Protein AF-A0A8H6Z3V6-F1 (afdb_mon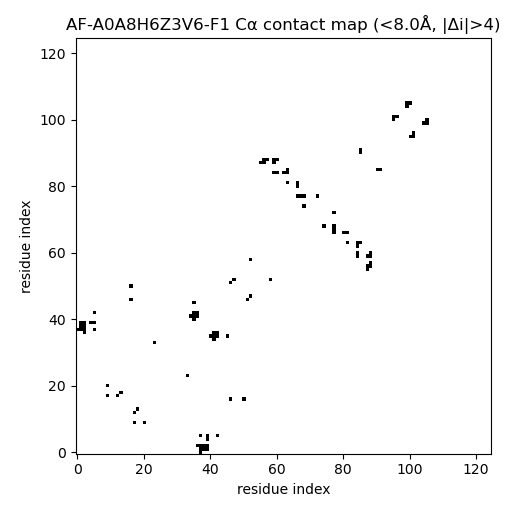omer)

Sequence (125 aa):
MDDNKILFTLSYLQGTAQKWFEPNLYDPTPGAVLAWDRNFLLFVKELTDNFGPQDPVGDAKDVIRQCWMKSSDRIATYIVAFDHLAAITGWDEMVHHTYINNLPGNKEVARRIDAWYWQRELEKQ

pLDDT: mean 70.38, std 15.32, range [39.78, 93.0]

Foldseek 3Di:
DLVVVLVVVLVVDDDPLVVVCVVVVPDPPPPCPDPCVSPNVVVVVVCCVVPNDPCQQVVLVVVLVVLDADPPDDPVVSVVSNVVSCVSNVVPDPCLPPDCPHPVSVVVVVVVVVVVVVVVVVVVD

Organism: NCBI:txid2733690

Mean predicted aligned error: 15.0 Å

Radius of gyration: 23.25 Å; Cα contacts (8 Å, |Δi|>4): 57; chains: 1; bounding box: 57×34×63 Å

Solvent-accessible surface area (backbone atoms only — not comparable to full-atom values): 7567 Å² total; per-residue (Å²): 114,39,51,61,53,46,55,53,53,55,73,72,46,57,70,71,63,32,64,68,51,47,60,71,76,75,52,85,56,93,81,67,75,55,88,30,66,72,31,49,69,45,40,53,46,55,48,41,78,76,71,43,70,94,48,60,44,60,54,32,50,56,48,55,79,66,66,69,82,53,98,88,55,57,68,69,61,46,51,54,55,50,53,55,37,34,66,66,49,66,63,69,80,77,63,57,81,84,43,93,75,23,72,69,50,50,51,50,53,51,50,54,52,53,53,52,52,56,52,60,57,62,73,74,111

Secondary structure (DSSP, 8-state):
-HHHHHHHHHHH--HHHHHHHHHHHH---TT---TTTT-HHHHHHHHHHHHS-SSHHHHHHHHHHT----TTS-HHHHHHHHHHHHHHHT--STTTTTSS-SHHHHHHHHHHHHHHHHHHHHTT-

Structure (mmCIF, N/CA/C/O backbone):
data_AF-A0A8H6Z3V6-F1
#
_entry.id   AF-A0A8H6Z3V6-F1
#
loop_
_atom_site.group_PDB
_atom_site.id
_atom_site.type_symbol
_atom_site.label_atom_id
_atom_site.label_alt_id
_atom_site.label_comp_id
_atom_site.label_asym_id
_atom_site.label_entity_id
_atom_site.label_seq_id
_atom_site.pdbx_PDB_ins_code
_atom_site.Cartn_x
_atom_site.Cartn_y
_atom_site.Cartn_z
_atom_site.occupancy
_atom_site.B_iso_or_equiv
_atom_site.auth_seq_id
_atom_site.auth_comp_id
_atom_site.auth_asym_id
_atom_site.auth_atom_id
_atom_site.pdbx_PDB_model_num
ATOM 1 N N . MET A 1 1 ? -6.640 -4.911 -20.908 1.00 72.44 1 MET A N 1
ATOM 2 C CA . MET A 1 1 ? -5.186 -4.667 -21.002 1.00 72.44 1 MET A CA 1
ATOM 3 C C . MET A 1 1 ? -4.736 -3.971 -19.738 1.00 72.44 1 MET A C 1
ATOM 5 O O . MET A 1 1 ? -5.545 -3.266 -19.139 1.00 72.44 1 MET A O 1
ATOM 9 N N . ASP A 1 2 ? -3.501 -4.215 -19.315 1.00 86.19 2 ASP A N 1
ATOM 10 C CA . ASP A 1 2 ? -2.946 -3.619 -18.098 1.00 86.19 2 ASP A CA 1
ATOM 11 C C . ASP A 1 2 ? -2.816 -2.094 -18.202 1.00 86.19 2 ASP A C 1
ATOM 13 O O . ASP A 1 2 ? -3.022 -1.418 -17.202 1.00 86.19 2 ASP A O 1
ATOM 17 N N . ASP A 1 3 ? -2.670 -1.551 -19.411 1.00 85.06 3 ASP A N 1
ATOM 18 C CA . ASP A 1 3 ? -2.673 -0.110 -19.701 1.00 85.06 3 ASP A CA 1
ATOM 19 C C . ASP A 1 3 ? -3.876 0.617 -19.085 1.00 85.06 3 ASP A C 1
ATOM 21 O O . ASP A 1 3 ? -3.722 1.639 -18.424 1.00 85.06 3 ASP A O 1
ATOM 25 N N . ASN A 1 4 ? -5.084 0.055 -19.209 1.00 89.31 4 ASN A N 1
ATOM 26 C CA . ASN A 1 4 ? -6.287 0.665 -18.635 1.00 89.31 4 ASN A CA 1
ATOM 27 C C . ASN A 1 4 ? -6.259 0.663 -17.103 1.00 89.31 4 ASN A C 1
ATOM 29 O O . ASN A 1 4 ? -6.772 1.592 -16.487 1.00 89.31 4 ASN A O 1
ATOM 33 N N . LYS A 1 5 ? -5.678 -0.372 -16.482 1.00 91.62 5 LYS A N 1
ATOM 34 C CA . LYS A 1 5 ? -5.535 -0.433 -15.021 1.00 91.62 5 LYS A CA 1
ATOM 35 C C . LYS A 1 5 ? -4.503 0.583 -14.550 1.00 91.62 5 LYS A C 1
ATOM 37 O O . LYS A 1 5 ? -4.760 1.282 -13.581 1.00 91.62 5 LYS A O 1
ATOM 42 N N . ILE A 1 6 ? -3.378 0.688 -15.259 1.00 88.94 6 ILE A N 1
ATOM 43 C CA . ILE A 1 6 ? -2.317 1.657 -14.973 1.00 88.94 6 ILE A CA 1
ATOM 44 C C . ILE A 1 6 ? -2.876 3.080 -15.082 1.00 88.94 6 ILE A C 1
ATOM 46 O O . ILE A 1 6 ? -2.782 3.837 -14.124 1.00 88.94 6 ILE A O 1
ATOM 50 N N . LEU A 1 7 ? -3.541 3.425 -16.190 1.00 89.62 7 LEU A N 1
ATOM 51 C CA . LEU A 1 7 ? -4.168 4.740 -16.384 1.00 89.62 7 LEU A CA 1
ATOM 52 C C . LEU A 1 7 ? -5.233 5.042 -15.327 1.00 89.62 7 LEU A C 1
ATOM 54 O O . LEU A 1 7 ? -5.287 6.151 -14.795 1.00 89.62 7 LEU A O 1
ATOM 58 N N . PHE A 1 8 ? -6.060 4.049 -14.991 1.00 91.69 8 PHE A N 1
ATOM 5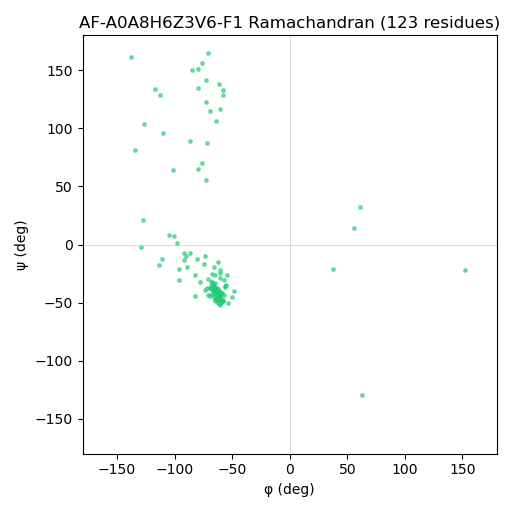9 C CA . PHE A 1 8 ? -7.041 4.186 -13.923 1.00 91.69 8 PHE A CA 1
ATOM 60 C C . PHE A 1 8 ? -6.354 4.470 -12.586 1.00 91.69 8 PHE A C 1
ATOM 62 O O . PHE A 1 8 ? -6.702 5.450 -11.939 1.00 91.69 8 PHE A O 1
ATOM 69 N N . THR A 1 9 ? -5.343 3.697 -12.184 1.00 91.56 9 THR A N 1
ATOM 70 C CA . THR A 1 9 ? -4.627 3.928 -10.922 1.00 91.56 9 THR A CA 1
ATOM 71 C C . THR A 1 9 ? -3.889 5.266 -10.907 1.00 91.56 9 THR A C 1
ATOM 73 O O . THR A 1 9 ? -3.962 5.972 -9.905 1.00 91.56 9 THR A O 1
ATOM 76 N N . LEU A 1 10 ? -3.260 5.665 -12.016 1.00 89.62 10 LEU A N 1
ATOM 77 C CA . LEU A 1 10 ? -2.621 6.976 -12.162 1.00 89.62 10 LEU A CA 1
ATOM 78 C C . LEU A 1 10 ? -3.602 8.128 -11.907 1.00 89.62 10 LEU A C 1
ATOM 80 O O . LEU A 1 10 ? -3.215 9.117 -11.295 1.00 89.62 10 LEU A O 1
ATOM 84 N N . SER A 1 11 ? -4.876 7.981 -12.293 1.00 91.00 11 SER A N 1
ATOM 85 C CA . SER A 1 11 ? -5.904 9.003 -12.038 1.00 91.00 11 SER A CA 1
ATOM 86 C C . SER A 1 11 ? -6.235 9.212 -10.552 1.00 91.00 11 SER A C 1
ATOM 88 O O . SER A 1 11 ? -6.759 10.265 -10.191 1.00 91.00 11 SER A O 1
ATOM 90 N N . TYR A 1 12 ? -5.909 8.245 -9.684 1.00 93.00 12 TYR A N 1
ATOM 91 C CA . TYR A 1 12 ? -6.062 8.365 -8.229 1.00 93.00 12 TYR A CA 1
ATOM 92 C C . TYR A 1 12 ? -4.809 8.897 -7.531 1.00 93.00 12 TYR A C 1
ATOM 94 O O . TYR A 1 12 ? -4.884 9.259 -6.355 1.00 93.00 12 TYR A O 1
ATOM 102 N N . LEU A 1 13 ? -3.659 8.933 -8.211 1.00 91.44 13 LEU A N 1
ATOM 103 C CA . LEU A 1 13 ? -2.439 9.460 -7.614 1.00 91.44 13 LEU A CA 1
ATOM 104 C C . LEU A 1 13 ? -2.523 10.977 -7.498 1.00 91.44 13 LEU A C 1
ATOM 106 O O . LEU A 1 13 ? -3.020 11.668 -8.382 1.00 91.44 13 LEU A O 1
ATOM 110 N N . GLN A 1 14 ? -2.004 11.494 -6.389 1.00 90.88 14 GLN A N 1
ATOM 111 C CA . GLN A 1 14 ? -1.959 12.923 -6.108 1.00 90.88 14 GLN A CA 1
ATOM 112 C C . GLN A 1 14 ? -0.601 13.300 -5.511 1.00 90.88 14 GLN A C 1
ATOM 114 O O . GLN A 1 14 ? 0.142 12.454 -5.003 1.00 90.88 14 GLN A O 1
ATOM 119 N N . GLY A 1 15 ? -0.270 14.590 -5.564 1.00 91.62 15 GLY A N 1
ATOM 120 C CA . GLY A 1 15 ? 0.911 15.143 -4.901 1.00 91.62 15 GLY A CA 1
ATOM 121 C C . GLY A 1 15 ? 2.225 14.560 -5.428 1.00 91.62 15 GLY A C 1
ATOM 122 O O . GLY A 1 15 ? 2.478 14.560 -6.631 1.00 91.62 15 GLY A O 1
ATOM 123 N N . THR A 1 16 ? 3.088 14.101 -4.518 1.00 90.19 16 THR A N 1
ATOM 124 C CA . THR A 1 16 ? 4.428 13.590 -4.853 1.00 90.19 16 THR A CA 1
ATOM 125 C C . THR A 1 16 ? 4.375 12.325 -5.704 1.00 90.19 16 THR A C 1
ATOM 127 O O . T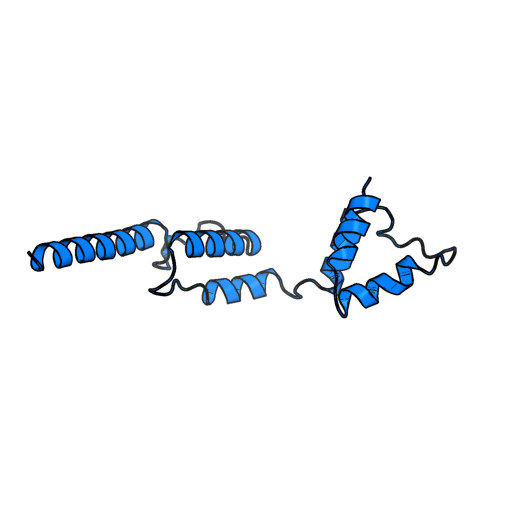HR A 1 16 ? 5.172 12.195 -6.628 1.00 90.19 16 THR A O 1
ATOM 130 N N . ALA A 1 17 ? 3.411 11.433 -5.447 1.00 90.38 17 ALA A N 1
ATOM 131 C CA . ALA A 1 17 ? 3.244 10.216 -6.236 1.00 90.38 17 ALA A CA 1
ATOM 132 C C . ALA A 1 17 ? 2.905 10.551 -7.692 1.00 90.38 17 ALA A C 1
ATOM 134 O O . ALA A 1 17 ? 3.551 10.049 -8.600 1.00 90.38 17 ALA A O 1
ATOM 135 N N . GLN A 1 18 ? 1.971 11.475 -7.932 1.00 89.81 18 GLN A N 1
ATOM 136 C CA . GLN A 1 18 ? 1.643 11.918 -9.290 1.00 89.81 18 GLN A CA 1
ATOM 137 C C . GLN A 1 18 ? 2.871 12.501 -10.013 1.00 89.81 18 GLN A C 1
ATOM 139 O O . GLN A 1 18 ? 3.195 12.070 -11.117 1.00 89.81 18 GLN A O 1
ATOM 144 N N . LYS A 1 19 ? 3.599 13.420 -9.365 1.00 88.25 19 LYS A N 1
ATOM 145 C CA . LYS A 1 19 ? 4.800 14.060 -9.935 1.00 88.25 19 LYS A CA 1
ATOM 146 C C . LYS A 1 19 ? 5.920 13.074 -10.272 1.00 88.25 19 LYS A C 1
ATOM 148 O O . LYS A 1 19 ? 6.704 13.341 -11.174 1.00 88.25 19 LYS A O 1
ATOM 153 N N . TRP A 1 20 ? 6.008 11.954 -9.556 1.00 86.94 20 TRP A N 1
ATOM 154 C CA . TRP A 1 20 ? 6.969 10.887 -9.844 1.00 86.94 20 TRP A CA 1
ATOM 155 C C . TRP A 1 20 ? 6.679 10.187 -11.174 1.00 86.94 20 TRP A C 1
ATOM 157 O O . TRP A 1 20 ? 7.596 9.883 -11.933 1.00 86.94 20 TRP A O 1
ATOM 167 N N . PHE A 1 21 ? 5.399 9.964 -11.481 1.00 86.00 21 PHE A N 1
ATOM 168 C CA . PHE A 1 21 ? 4.982 9.285 -12.708 1.00 86.00 21 PHE A CA 1
ATOM 169 C C . PHE A 1 21 ? 4.773 10.235 -13.895 1.00 86.00 21 PHE A C 1
ATOM 171 O O . PHE A 1 21 ? 4.812 9.781 -15.032 1.00 86.00 21 PHE A O 1
ATOM 178 N N . 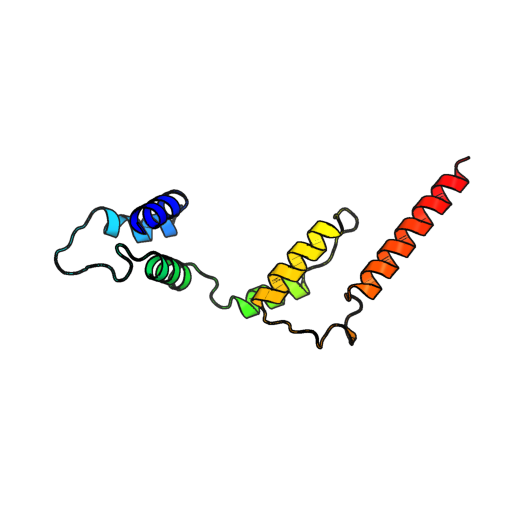GLU A 1 22 ? 4.592 11.538 -13.671 1.00 84.00 22 GLU A N 1
ATOM 179 C CA . GLU A 1 22 ? 4.361 12.530 -14.732 1.00 84.00 22 GLU A CA 1
ATOM 180 C C . GLU A 1 22 ? 5.416 12.536 -15.856 1.00 84.00 22 GLU A C 1
ATOM 182 O O . GLU A 1 22 ? 5.009 12.448 -17.014 1.00 84.00 22 GLU A O 1
ATOM 187 N N . PRO A 1 23 ? 6.739 12.582 -15.592 1.00 78.50 23 PRO A N 1
ATOM 188 C CA . PRO A 1 23 ? 7.752 12.628 -16.657 1.00 78.50 23 PRO A CA 1
ATOM 189 C C . PRO A 1 23 ? 7.639 11.450 -17.631 1.00 78.50 23 PRO A C 1
ATOM 191 O O . PRO A 1 23 ? 7.768 11.600 -18.841 1.00 78.50 23 PRO A O 1
ATOM 194 N N . ASN A 1 24 ? 7.294 10.291 -17.085 1.00 74.06 24 ASN A N 1
ATOM 195 C CA . ASN A 1 24 ? 7.174 9.022 -17.783 1.00 74.06 24 ASN A CA 1
ATOM 196 C C . ASN A 1 24 ? 5.922 8.916 -18.671 1.00 74.06 24 ASN A C 1
ATOM 198 O O . ASN A 1 24 ? 5.859 8.050 -19.538 1.00 74.06 24 ASN A O 1
ATOM 202 N N . LEU A 1 25 ? 4.923 9.783 -18.466 1.00 74.81 25 LEU A N 1
ATOM 203 C CA . LEU A 1 25 ? 3.727 9.857 -19.314 1.00 74.81 25 LEU A CA 1
ATOM 204 C C . LEU A 1 25 ? 3.955 10.685 -20.580 1.00 74.81 25 LEU A C 1
ATOM 206 O O . LEU A 1 25 ? 3.259 10.481 -21.575 1.00 74.81 25 LEU A O 1
ATOM 210 N N . TYR A 1 26 ? 4.900 11.626 -20.532 1.00 70.50 26 TYR A N 1
ATOM 211 C CA . TYR A 1 26 ? 5.104 12.622 -21.583 1.00 70.50 26 TYR A CA 1
ATOM 212 C C . TYR A 1 26 ? 6.429 12.468 -22.334 1.00 70.50 26 TYR A C 1
ATOM 214 O O . TYR A 1 26 ? 6.546 13.013 -23.431 1.00 70.50 26 TYR A O 1
ATOM 222 N N . ASP A 1 27 ? 7.403 11.737 -21.786 1.00 63.91 27 ASP A N 1
A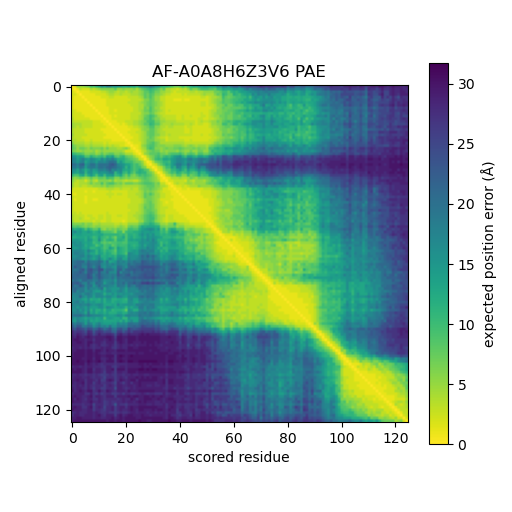TOM 223 C CA . ASP A 1 27 ? 8.725 11.570 -22.391 1.00 63.91 27 ASP A CA 1
ATOM 224 C C . ASP A 1 27 ? 8.941 10.132 -22.905 1.00 63.91 27 ASP A C 1
ATOM 226 O O . ASP A 1 27 ? 9.333 9.239 -22.149 1.00 63.91 27 ASP A O 1
ATOM 230 N N . PRO A 1 28 ? 8.707 9.865 -24.203 1.00 57.53 28 PRO A N 1
ATOM 231 C CA . PRO A 1 28 ? 9.107 8.622 -24.838 1.00 57.53 28 PRO A CA 1
ATOM 232 C C . PRO A 1 28 ? 10.601 8.698 -25.166 1.00 57.53 28 PRO A C 1
ATOM 234 O O . PRO A 1 28 ? 10.988 8.703 -26.337 1.00 57.53 28 PRO A O 1
ATOM 237 N N . THR A 1 29 ? 11.463 8.779 -24.151 1.00 59.22 29 THR A N 1
ATOM 238 C CA . THR A 1 29 ? 12.903 8.662 -24.383 1.00 59.22 29 THR A CA 1
ATOM 239 C C . THR A 1 29 ? 13.166 7.271 -24.986 1.00 59.22 29 THR A C 1
ATOM 241 O O . THR A 1 29 ? 12.906 6.261 -24.320 1.00 59.22 29 THR A O 1
ATOM 244 N N . PRO A 1 30 ? 13.665 7.160 -26.236 1.00 46.59 30 PRO A N 1
ATOM 245 C CA . PRO A 1 30 ? 13.834 5.878 -26.917 1.00 46.59 30 PRO A CA 1
ATOM 246 C C . PRO A 1 30 ? 15.004 5.114 -26.283 1.00 46.59 30 PRO A C 1
ATOM 248 O O . PRO A 1 30 ? 16.154 5.253 -26.686 1.00 46.59 30 PRO A O 1
ATOM 251 N N . GLY A 1 31 ? 14.728 4.351 -25.227 1.00 52.22 31 GLY A N 1
ATOM 252 C CA . GLY A 1 31 ? 15.738 3.588 -24.487 1.00 52.22 31 GLY A CA 1
ATOM 253 C C . GLY A 1 31 ? 15.402 3.352 -23.017 1.00 52.22 31 GLY A C 1
ATOM 254 O O . GLY A 1 31 ? 15.879 2.379 -22.442 1.00 52.22 31 GLY A O 1
ATOM 255 N N . ALA A 1 32 ? 14.531 4.175 -22.429 1.00 55.81 32 ALA A N 1
ATOM 256 C CA . ALA A 1 32 ? 13.985 3.963 -21.093 1.00 55.81 32 ALA A CA 1
ATOM 257 C C . ALA A 1 32 ? 12.566 3.392 -21.209 1.00 55.81 32 ALA A C 1
ATOM 259 O O . ALA A 1 32 ? 11.592 4.039 -20.839 1.00 55.81 32 ALA A O 1
ATOM 260 N N . VAL A 1 33 ? 12.425 2.182 -21.767 1.00 59.00 33 VAL A N 1
ATOM 261 C CA . VAL A 1 33 ? 11.169 1.438 -21.587 1.00 59.00 33 VAL A CA 1
ATOM 262 C C . VAL A 1 33 ? 11.082 1.147 -20.098 1.00 59.00 33 VAL A C 1
ATOM 264 O O . VAL A 1 33 ? 11.864 0.358 -19.566 1.00 59.00 33 VAL A O 1
ATOM 267 N N . LEU A 1 34 ? 10.200 1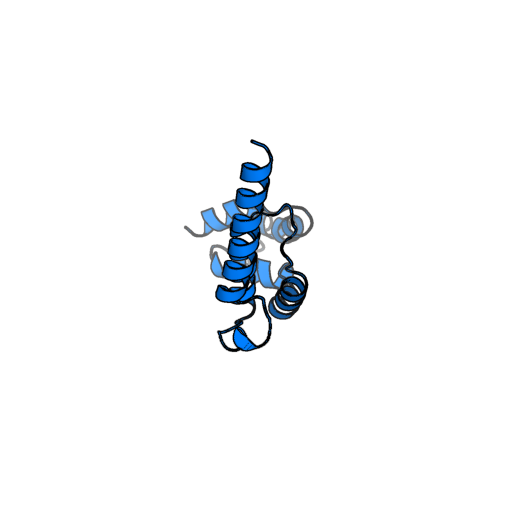.865 -19.411 1.00 68.31 34 LEU A N 1
ATOM 268 C CA . LEU A 1 34 ? 10.017 1.712 -17.978 1.00 68.31 34 LEU A CA 1
ATOM 269 C C . LEU A 1 34 ? 9.654 0.263 -17.712 1.00 68.31 34 LEU A C 1
ATOM 271 O O . LEU A 1 34 ? 8.791 -0.294 -18.388 1.00 68.31 34 LEU A O 1
ATOM 275 N N . ALA A 1 35 ? 10.307 -0.349 -16.727 1.00 73.38 35 ALA A N 1
ATOM 276 C CA . ALA A 1 35 ? 10.090 -1.759 -16.420 1.00 73.38 35 ALA A CA 1
ATOM 277 C C . ALA A 1 35 ? 8.604 -2.070 -16.164 1.00 73.38 35 ALA A C 1
ATOM 279 O O . ALA A 1 35 ? 8.162 -3.187 -16.403 1.00 73.38 35 ALA A O 1
ATOM 280 N N . TRP A 1 36 ? 7.832 -1.077 -15.716 1.00 82.06 36 TRP A N 1
ATOM 281 C CA . TRP A 1 36 ? 6.405 -1.185 -15.450 1.00 82.06 36 TRP A CA 1
ATOM 282 C C . TRP A 1 36 ? 5.471 -0.816 -16.612 1.00 82.06 36 TRP A C 1
ATOM 284 O O . TRP A 1 36 ? 4.264 -1.032 -16.483 1.00 82.06 36 TRP A O 1
ATOM 294 N N . ASP A 1 37 ? 5.978 -0.291 -17.734 1.00 77.50 37 ASP A N 1
ATOM 295 C CA . ASP A 1 37 ? 5.135 0.064 -18.881 1.00 77.50 37 ASP A CA 1
ATOM 296 C C . ASP A 1 37 ? 4.358 -1.167 -19.368 1.00 77.50 37 ASP A C 1
ATOM 298 O O . ASP A 1 37 ? 4.908 -2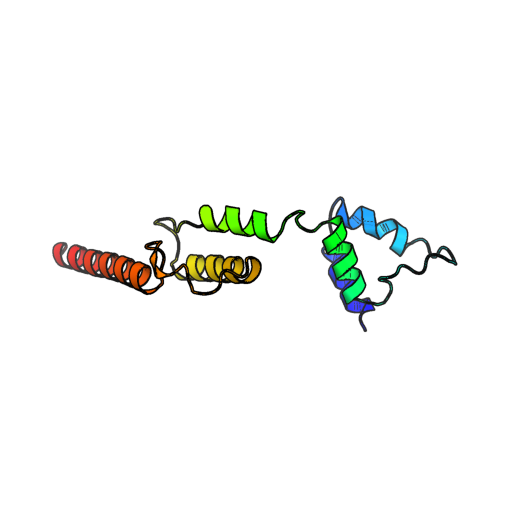.256 -19.559 1.00 77.50 37 ASP A O 1
ATOM 302 N N . ARG A 1 38 ? 3.043 -1.002 -19.514 1.00 82.19 38 ARG A N 1
ATOM 303 C CA . ARG A 1 38 ? 2.082 -2.059 -19.875 1.00 82.19 38 ARG A CA 1
ATOM 304 C C . ARG A 1 38 ? 2.064 -3.298 -18.974 1.00 82.19 38 ARG A C 1
ATOM 306 O O . ARG A 1 38 ? 1.467 -4.311 -19.345 1.00 82.19 38 ARG A O 1
ATOM 313 N N . ASN A 1 39 ? 2.673 -3.238 -17.791 1.00 87.94 39 ASN A N 1
ATOM 314 C CA . ASN A 1 39 ? 2.683 -4.326 -16.820 1.00 87.94 39 ASN A CA 1
ATOM 315 C C . ASN A 1 39 ? 2.196 -3.826 -15.459 1.00 87.94 39 ASN A C 1
ATOM 317 O O . ASN A 1 39 ? 2.924 -3.184 -14.700 1.00 87.94 39 ASN A O 1
ATOM 321 N N . PHE A 1 40 ? 0.951 -4.167 -15.124 1.00 90.12 40 PHE A N 1
ATOM 322 C CA . PHE A 1 40 ? 0.316 -3.648 -13.917 1.00 90.12 40 PHE A CA 1
ATOM 323 C C . PHE A 1 40 ? 1.008 -4.125 -12.631 1.00 90.12 40 PHE A C 1
ATOM 325 O O . PHE A 1 40 ? 1.078 -3.379 -11.659 1.00 90.12 40 PHE A O 1
ATOM 332 N N . LEU A 1 41 ? 1.560 -5.343 -12.614 1.00 90.38 41 LEU A N 1
ATOM 333 C CA . LEU A 1 41 ? 2.262 -5.866 -11.436 1.00 90.38 41 LEU A CA 1
ATOM 334 C C . LEU A 1 41 ? 3.559 -5.103 -11.166 1.00 90.38 41 LEU A C 1
ATOM 336 O O . LEU A 1 41 ? 3.850 -4.764 -10.021 1.00 90.38 41 LEU A O 1
ATOM 340 N N . LEU A 1 42 ? 4.321 -4.807 -12.218 1.00 89.75 42 LEU A N 1
ATOM 341 C CA . LEU A 1 42 ? 5.542 -4.016 -12.098 1.00 89.75 42 LEU A CA 1
ATOM 342 C C . LEU A 1 42 ? 5.226 -2.560 -11.729 1.00 89.75 42 LEU A C 1
ATOM 344 O O . LEU A 1 42 ? 5.972 -1.965 -10.959 1.00 89.75 42 LEU A O 1
ATOM 348 N N . PHE A 1 43 ? 4.086 -2.024 -12.175 1.00 90.06 43 PHE A N 1
ATOM 349 C CA . PHE A 1 43 ? 3.606 -0.704 -11.755 1.00 90.06 43 PHE A CA 1
ATOM 350 C C . PHE A 1 43 ? 3.269 -0.659 -10.258 1.00 90.06 43 PHE A C 1
ATOM 352 O O . PHE A 1 43 ? 3.715 0.241 -9.552 1.00 90.06 43 PHE A O 1
ATOM 359 N N . VAL A 1 44 ? 2.541 -1.656 -9.742 1.00 90.81 44 VAL A N 1
ATOM 360 C CA . VAL A 1 44 ? 2.244 -1.765 -8.301 1.00 90.81 44 VAL A CA 1
ATOM 361 C C . VAL A 1 44 ? 3.524 -1.927 -7.482 1.00 90.81 44 VAL A C 1
ATOM 363 O O . VAL A 1 44 ? 3.634 -1.348 -6.401 1.00 90.81 44 VAL A O 1
ATOM 366 N N . LYS A 1 45 ? 4.501 -2.686 -7.992 1.00 89.38 45 LYS A N 1
ATOM 367 C CA . LYS A 1 45 ? 5.808 -2.835 -7.350 1.00 89.38 45 LYS A CA 1
ATOM 368 C C . LYS A 1 45 ? 6.544 -1.496 -7.271 1.00 89.38 45 LYS A C 1
ATOM 370 O O . LYS A 1 45 ? 6.950 -1.118 -6.184 1.00 89.38 45 LYS A O 1
ATOM 375 N N . GLU A 1 46 ? 6.644 -0.756 -8.375 1.00 90.12 46 GLU A N 1
ATOM 376 C CA . GLU A 1 46 ? 7.255 0.583 -8.404 1.00 90.12 46 GLU A CA 1
ATOM 377 C C . GLU A 1 46 ? 6.568 1.536 -7.414 1.00 90.12 46 GLU A C 1
ATOM 379 O O . GLU A 1 46 ? 7.225 2.265 -6.672 1.00 90.12 46 GLU A O 1
ATOM 384 N N . LEU A 1 47 ? 5.234 1.504 -7.366 1.00 90.56 47 LEU A N 1
ATOM 385 C CA . LEU A 1 47 ? 4.456 2.312 -6.434 1.00 90.56 47 LEU A CA 1
ATOM 386 C C . LEU A 1 47 ? 4.772 1.949 -4.975 1.00 90.56 47 LEU A C 1
ATOM 388 O O . LEU A 1 47 ? 4.939 2.830 -4.138 1.00 90.56 47 LEU A O 1
ATOM 392 N N . THR A 1 48 ? 4.868 0.655 -4.677 1.00 89.00 48 THR A N 1
ATOM 393 C CA . THR A 1 48 ? 5.106 0.141 -3.323 1.00 89.00 48 THR A CA 1
ATOM 394 C C . THR A 1 48 ? 6.550 0.368 -2.875 1.00 89.00 48 THR A C 1
ATOM 396 O O . THR A 1 48 ? 6.769 0.752 -1.734 1.00 89.00 48 THR A O 1
ATOM 399 N N . ASP A 1 49 ? 7.529 0.200 -3.762 1.00 86.75 49 ASP A N 1
ATOM 400 C CA . ASP A 1 49 ? 8.948 0.401 -3.447 1.00 86.75 49 ASP A CA 1
ATOM 401 C C . ASP A 1 49 ? 9.262 1.875 -3.133 1.00 86.75 49 ASP A C 1
ATOM 403 O O . ASP A 1 49 ? 10.107 2.159 -2.286 1.00 86.75 49 ASP A O 1
ATOM 407 N N . ASN A 1 50 ? 8.577 2.816 -3.798 1.00 89.38 50 ASN A N 1
ATOM 408 C CA . ASN A 1 50 ? 8.825 4.254 -3.634 1.00 89.38 50 ASN A CA 1
ATOM 409 C C . ASN A 1 50 ? 7.882 4.945 -2.633 1.00 89.38 50 ASN A C 1
ATOM 411 O O . ASN A 1 50 ? 8.267 5.940 -2.020 1.00 89.38 50 ASN A O 1
ATOM 415 N N . PHE A 1 51 ? 6.643 4.463 -2.486 1.00 89.50 51 PHE A N 1
ATOM 416 C CA . PHE A 1 51 ? 5.596 5.117 -1.680 1.00 89.50 51 PHE A CA 1
ATOM 417 C C . PHE A 1 51 ? 4.914 4.191 -0.672 1.00 89.50 51 PHE A C 1
ATOM 419 O O . PHE A 1 51 ? 4.030 4.633 0.065 1.00 89.50 51 PHE A O 1
ATOM 426 N N . GLY A 1 52 ? 5.283 2.914 -0.644 1.00 84.81 52 GLY A N 1
ATOM 427 C CA . GLY A 1 52 ? 4.821 1.989 0.375 1.00 84.81 52 GLY A CA 1
ATOM 428 C C . GLY A 1 52 ? 5.454 2.279 1.741 1.00 84.81 52 GLY A C 1
ATOM 429 O O . GLY A 1 52 ? 6.445 3.007 1.842 1.00 84.81 52 GLY A O 1
ATOM 430 N N . PRO A 1 53 ? 4.883 1.717 2.815 1.00 79.56 53 PRO A N 1
ATOM 431 C CA . PRO A 1 53 ? 5.475 1.802 4.142 1.00 79.56 53 PRO A CA 1
ATOM 432 C C . PRO A 1 53 ? 6.856 1.134 4.167 1.00 79.56 53 PRO A C 1
ATOM 434 O O . PRO A 1 53 ? 7.044 0.058 3.599 1.00 79.56 53 PRO A O 1
ATOM 437 N N . GLN A 1 54 ? 7.817 1.771 4.842 1.00 77.06 54 GLN A N 1
ATOM 438 C CA . GLN A 1 54 ? 9.198 1.285 4.941 1.00 77.06 54 GLN A CA 1
ATOM 439 C C . GLN A 1 54 ? 9.293 -0.019 5.753 1.00 77.06 54 GLN A C 1
ATOM 441 O O . GLN A 1 54 ? 10.142 -0.862 5.463 1.00 77.06 54 GLN A O 1
ATOM 446 N N . ASP A 1 55 ? 8.415 -0.196 6.744 1.00 79.19 55 ASP A N 1
ATOM 447 C CA . ASP A 1 55 ? 8.247 -1.442 7.493 1.00 79.19 55 ASP A CA 1
ATOM 448 C C . ASP A 1 55 ? 6.749 -1.772 7.629 1.00 79.19 55 ASP A C 1
ATOM 450 O O . ASP A 1 55 ? 6.143 -1.516 8.669 1.00 79.19 55 ASP A O 1
ATOM 454 N N . PRO A 1 56 ? 6.126 -2.367 6.593 1.00 71.31 56 PRO A N 1
ATOM 455 C CA . PRO A 1 56 ? 4.694 -2.666 6.600 1.00 71.31 56 PRO A CA 1
ATOM 456 C C . PRO A 1 56 ? 4.271 -3.556 7.780 1.00 71.31 56 PRO A C 1
ATOM 458 O O . PRO A 1 56 ? 3.145 -3.460 8.268 1.00 71.31 56 PRO A O 1
ATOM 461 N N . VAL A 1 57 ? 5.170 -4.433 8.242 1.00 72.12 57 VAL A N 1
ATOM 462 C CA . VAL A 1 57 ? 4.913 -5.378 9.335 1.00 72.12 57 VAL A CA 1
ATOM 463 C C . VAL A 1 57 ? 5.091 -4.700 10.691 1.00 72.12 57 VAL A C 1
ATOM 465 O O . VAL A 1 57 ? 4.268 -4.917 11.582 1.00 72.12 57 VAL A O 1
ATOM 468 N N . GLY A 1 58 ? 6.144 -3.904 10.873 1.00 73.88 58 GLY A N 1
ATOM 469 C CA . GLY A 1 58 ? 6.359 -3.100 12.077 1.00 73.88 58 GLY A CA 1
ATOM 470 C C . GLY A 1 58 ? 5.252 -2.075 12.277 1.00 73.88 58 GLY A C 1
ATOM 471 O O . GLY A 1 58 ? 4.638 -2.050 13.345 1.00 73.88 58 GLY A O 1
ATOM 472 N N . ASP A 1 59 ? 4.905 -1.343 11.218 1.00 76.75 59 ASP A N 1
ATOM 473 C CA . ASP A 1 59 ? 3.818 -0.365 11.222 1.00 76.75 59 ASP A CA 1
ATOM 474 C C . ASP A 1 59 ? 2.492 -1.037 11.600 1.00 76.75 59 ASP A C 1
ATOM 476 O O . ASP A 1 59 ? 1.788 -0.589 12.507 1.00 76.75 59 ASP A O 1
ATOM 480 N N . ALA A 1 60 ? 2.166 -2.178 10.984 1.00 73.62 60 ALA A N 1
ATOM 481 C CA . ALA A 1 60 ? 0.950 -2.909 11.320 1.00 73.62 60 ALA A CA 1
ATOM 482 C C . ALA A 1 60 ? 0.970 -3.480 12.751 1.00 73.62 60 ALA A C 1
ATOM 484 O O . ALA A 1 60 ? -0.063 -3.466 13.422 1.00 73.62 60 ALA A O 1
ATOM 485 N N . LYS A 1 61 ? 2.122 -3.930 13.271 1.00 71.06 61 LYS A N 1
ATOM 486 C CA . LYS A 1 61 ? 2.257 -4.371 14.674 1.00 71.06 61 LYS A CA 1
ATOM 487 C C . LYS A 1 61 ? 2.010 -3.233 15.657 1.00 71.06 61 LYS A C 1
ATOM 489 O O . LYS A 1 61 ? 1.343 -3.447 16.672 1.00 71.06 61 LYS A O 1
ATOM 494 N N . ASP A 1 62 ? 2.520 -2.042 15.371 1.00 72.69 62 ASP A N 1
ATOM 495 C CA . ASP A 1 62 ? 2.304 -0.874 16.219 1.00 72.69 62 ASP A CA 1
ATOM 496 C C . ASP A 1 62 ? 0.849 -0.401 16.169 1.00 72.69 62 ASP A C 1
ATOM 498 O O . ASP A 1 62 ? 0.270 -0.097 17.216 1.00 72.69 62 ASP A O 1
ATOM 502 N N . VAL A 1 63 ? 0.205 -0.468 15.001 1.00 73.81 63 VAL A N 1
ATOM 503 C CA . VAL A 1 63 ? -1.235 -0.201 14.876 1.00 73.81 63 VAL A CA 1
ATOM 504 C C . VAL A 1 63 ? -2.068 -1.254 15.618 1.00 73.81 63 VAL A C 1
ATOM 506 O O . VAL A 1 63 ? -3.017 -0.880 16.301 1.00 73.81 63 VAL A O 1
ATOM 509 N N . ILE A 1 64 ? -1.711 -2.546 15.585 1.00 69.88 64 ILE A N 1
ATOM 510 C CA . ILE A 1 64 ? -2.405 -3.593 16.369 1.00 69.88 64 ILE A CA 1
ATOM 511 C C . ILE A 1 64 ? -2.303 -3.324 17.869 1.00 69.88 64 ILE A C 1
ATOM 513 O O . ILE A 1 64 ? -3.303 -3.424 18.578 1.00 69.88 64 ILE A O 1
ATOM 517 N N . ARG A 1 65 ? -1.121 -2.941 18.368 1.00 66.94 65 ARG A N 1
ATOM 518 C CA . ARG A 1 65 ? -0.926 -2.579 19.787 1.00 66.94 65 ARG A CA 1
ATOM 519 C C . ARG A 1 65 ? -1.788 -1.389 20.211 1.00 66.94 65 ARG A C 1
ATOM 521 O O . ARG A 1 65 ? -2.094 -1.235 21.392 1.00 66.94 65 ARG A O 1
ATOM 528 N N . GLN A 1 66 ? -2.175 -0.552 19.254 1.00 67.31 66 GLN A N 1
ATOM 529 C CA . GLN A 1 66 ? -3.027 0.620 19.436 1.00 67.31 66 GLN A CA 1
ATOM 530 C C . GLN A 1 66 ? -4.461 0.397 18.924 1.00 67.31 66 GLN A C 1
ATOM 532 O O . GLN A 1 66 ? -5.267 1.329 18.923 1.00 67.31 66 GLN A O 1
ATOM 537 N N . CYS A 1 67 ? -4.822 -0.833 18.548 1.00 67.19 67 CYS A N 1
ATOM 538 C CA . CYS A 1 67 ? -6.162 -1.190 18.104 1.00 67.19 67 CYS A CA 1
ATOM 539 C C . CYS A 1 67 ? -7.024 -1.535 19.326 1.00 67.19 67 CYS A C 1
ATOM 541 O O . CYS A 1 67 ? -7.093 -2.682 19.769 1.00 67.19 67 CYS A O 1
ATOM 543 N N . TRP A 1 68 ? -7.671 -0.516 19.893 1.00 67.50 68 TRP A N 1
ATOM 544 C CA . TRP A 1 68 ? -8.602 -0.653 21.016 1.00 67.50 68 TRP A CA 1
ATOM 545 C C . TRP A 1 68 ? -9.987 -0.201 20.561 1.00 67.50 68 TRP A C 1
ATOM 547 O O . TRP A 1 68 ? -10.127 0.854 19.940 1.00 67.50 68 TRP A O 1
ATOM 557 N N . MET A 1 69 ? -11.018 -0.982 20.881 1.00 66.69 69 MET A N 1
ATOM 558 C CA . MET A 1 69 ? -12.403 -0.602 20.603 1.00 66.69 69 MET A CA 1
ATOM 559 C C . MET A 1 69 ? -12.829 0.513 21.564 1.00 66.69 69 MET A C 1
ATOM 561 O O . MET A 1 69 ? -12.772 0.334 22.783 1.00 66.69 69 MET A O 1
ATOM 565 N N . LYS A 1 70 ? -13.270 1.665 21.045 1.00 70.81 70 LYS A N 1
ATOM 566 C CA . LYS A 1 70 ? -13.861 2.710 21.894 1.00 70.81 70 LYS A CA 1
ATOM 567 C C . LYS A 1 70 ? -15.279 2.311 22.291 1.00 70.81 70 LYS A C 1
ATOM 569 O O . LYS A 1 70 ? -15.953 1.575 21.579 1.00 70.81 70 LYS A O 1
ATOM 574 N N . SER A 1 71 ? -15.772 2.854 23.402 1.00 59.41 71 SER A N 1
ATOM 575 C CA . SER A 1 71 ? -17.134 2.585 23.893 1.00 59.41 71 SER A CA 1
ATOM 576 C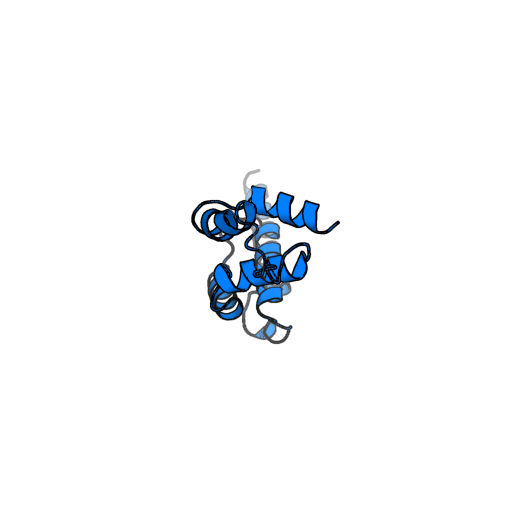 C . SER A 1 71 ? -18.243 3.000 22.916 1.00 59.41 71 SER A C 1
ATOM 578 O O . SER A 1 71 ? -19.354 2.488 23.005 1.00 59.41 71 SER A O 1
ATOM 580 N N . SER A 1 72 ? -17.949 3.914 21.988 1.00 71.50 72 SER A N 1
ATOM 581 C CA . SER A 1 72 ? -18.853 4.368 20.926 1.00 71.50 72 SER A CA 1
ATOM 582 C C . SER A 1 72 ? -18.759 3.559 19.630 1.00 71.50 72 SER A C 1
ATOM 584 O O . SER A 1 72 ? -19.566 3.776 18.725 1.00 71.50 72 SER A O 1
ATOM 586 N N . ASP A 1 73 ? -17.762 2.683 19.498 1.00 66.19 73 ASP A N 1
ATOM 587 C CA . ASP A 1 73 ? -17.491 1.980 18.248 1.00 66.19 73 ASP A CA 1
ATOM 588 C C . ASP A 1 73 ? -18.355 0.726 18.115 1.00 66.19 73 ASP A C 1
ATOM 590 O O . ASP A 1 73 ? -18.725 0.064 19.086 1.00 66.19 73 ASP A O 1
ATOM 594 N N . ARG A 1 74 ? -18.669 0.367 16.869 1.00 77.25 74 ARG A N 1
ATOM 595 C CA . ARG A 1 74 ? -19.350 -0.893 16.570 1.00 77.25 74 ARG A CA 1
ATOM 596 C C . ARG A 1 74 ? -18.336 -2.032 16.581 1.00 77.25 74 ARG A C 1
ATOM 598 O O . ARG A 1 74 ? -17.304 -1.947 15.920 1.00 77.25 74 ARG A O 1
ATOM 605 N N . ILE A 1 75 ? -18.693 -3.144 17.222 1.00 70.31 75 ILE A N 1
ATOM 606 C CA . ILE A 1 75 ? -17.850 -4.349 17.304 1.00 70.31 75 ILE A CA 1
ATOM 607 C C . ILE A 1 75 ? -17.416 -4.879 15.928 1.00 70.31 75 ILE A C 1
ATOM 609 O O . ILE A 1 75 ? -16.285 -5.324 15.763 1.00 70.31 75 ILE A O 1
ATOM 613 N N . ALA A 1 76 ? -18.283 -4.768 14.917 1.00 70.19 76 ALA A N 1
ATOM 614 C CA . ALA A 1 76 ? -17.972 -5.184 13.552 1.00 70.19 76 ALA A CA 1
ATOM 615 C C . ALA A 1 76 ? -16.821 -4.367 12.937 1.00 70.19 76 ALA A C 1
ATOM 617 O O . ALA A 1 76 ? -15.974 -4.929 12.251 1.00 70.19 76 ALA A O 1
ATOM 618 N N . THR A 1 77 ? -16.753 -3.062 13.219 1.00 74.31 77 THR A N 1
ATOM 619 C CA . THR A 1 77 ? -15.674 -2.188 12.737 1.00 74.31 77 THR A CA 1
ATOM 620 C C . THR A 1 77 ? -14.334 -2.581 13.352 1.00 74.31 77 THR A C 1
ATOM 622 O O . THR A 1 77 ? -13.325 -2.619 12.654 1.00 74.31 77 THR A O 1
ATOM 625 N N . TYR A 1 78 ? -14.334 -2.917 14.645 1.00 74.19 78 TYR A N 1
ATOM 626 C CA . TYR A 1 78 ? -13.143 -3.394 15.342 1.00 74.19 78 TYR A CA 1
ATOM 627 C C . TYR A 1 78 ? -12.636 -4.723 14.768 1.00 74.19 78 TYR A C 1
ATOM 629 O O . TYR A 1 78 ? -11.455 -4.830 14.454 1.00 74.19 78 TYR A O 1
ATOM 637 N N . ILE A 1 79 ? -13.528 -5.704 14.577 1.00 72.56 79 ILE A N 1
ATOM 638 C CA . ILE A 1 79 ? -13.166 -7.023 14.032 1.00 72.56 79 ILE A CA 1
ATOM 639 C C . ILE A 1 79 ? -12.521 -6.879 12.649 1.00 72.56 79 ILE A C 1
ATOM 641 O O . ILE A 1 79 ? -11.435 -7.400 12.433 1.00 72.56 79 ILE A O 1
ATOM 645 N N . VAL A 1 80 ? -13.129 -6.104 11.743 1.00 76.44 80 VAL A N 1
ATOM 646 C CA . VAL A 1 80 ? -12.583 -5.899 10.389 1.00 76.44 80 VAL A CA 1
ATOM 647 C C . VAL A 1 80 ? -11.206 -5.228 10.424 1.00 76.44 80 VAL A C 1
ATOM 649 O O . VAL A 1 80 ? -10.310 -5.630 9.683 1.00 76.44 80 VAL A O 1
ATOM 652 N N . ALA A 1 81 ? -11.017 -4.219 11.280 1.00 74.56 81 ALA A N 1
ATOM 653 C CA . ALA A 1 81 ? -9.724 -3.551 11.425 1.00 74.56 81 ALA A CA 1
ATOM 654 C C . ALA A 1 81 ? -8.648 -4.501 11.976 1.00 74.56 81 ALA A C 1
ATOM 656 O O . ALA A 1 81 ? -7.522 -4.511 11.480 1.00 74.56 81 ALA A O 1
ATOM 657 N N . PHE A 1 82 ? -9.002 -5.315 12.970 1.00 73.12 82 PHE A N 1
ATOM 658 C CA . PHE A 1 82 ? -8.103 -6.295 13.567 1.00 73.12 82 PHE A CA 1
ATOM 659 C C . PHE A 1 82 ? -7.707 -7.390 12.568 1.00 73.12 82 PHE A C 1
ATOM 661 O O . PHE A 1 82 ? -6.516 -7.638 12.389 1.00 73.12 82 PHE A O 1
ATOM 668 N N . ASP A 1 83 ? -8.675 -7.985 11.865 1.00 73.44 83 ASP A N 1
ATOM 669 C CA . ASP A 1 83 ? -8.438 -9.048 10.879 1.00 73.44 83 ASP A CA 1
ATOM 670 C C . ASP A 1 83 ? -7.529 -8.569 9.738 1.00 73.44 83 ASP A C 1
ATOM 672 O O . ASP A 1 83 ? -6.604 -9.273 9.327 1.00 73.44 83 ASP A O 1
ATOM 676 N N . HIS A 1 84 ? -7.739 -7.337 9.263 1.00 76.06 84 HIS A N 1
ATOM 677 C CA . HIS A 1 84 ? -6.893 -6.728 8.238 1.00 76.06 84 HIS A CA 1
ATOM 678 C C . HIS A 1 84 ? -5.433 -6.595 8.697 1.00 76.06 84 HIS A C 1
ATOM 680 O O . HIS A 1 84 ? -4.508 -6.935 7.960 1.00 76.06 84 HIS A O 1
ATOM 686 N N . LEU A 1 85 ? -5.203 -6.131 9.928 1.00 73.75 85 LEU A N 1
ATOM 687 C CA . LEU A 1 85 ? -3.851 -5.974 10.461 1.00 73.75 85 LEU A CA 1
ATOM 688 C C . LEU A 1 85 ? -3.188 -7.326 10.779 1.00 73.75 85 LEU A C 1
ATOM 690 O O . LEU A 1 85 ? -1.984 -7.491 10.557 1.00 73.75 85 LEU A O 1
ATOM 694 N N . ALA A 1 86 ? -3.953 -8.300 11.276 1.00 69.94 86 ALA A N 1
ATOM 695 C CA . ALA A 1 86 ? -3.471 -9.654 11.547 1.00 69.94 86 ALA A CA 1
ATOM 696 C C . ALA A 1 86 ? -2.979 -10.340 10.261 1.00 69.94 86 ALA A C 1
ATOM 698 O O . ALA A 1 86 ? -1.917 -10.967 10.261 1.00 69.94 86 ALA A O 1
ATOM 699 N N . ALA A 1 87 ? -3.691 -10.135 9.146 1.00 72.56 87 ALA A N 1
ATOM 700 C CA . ALA A 1 87 ? -3.287 -10.625 7.831 1.00 72.56 87 ALA A CA 1
ATOM 701 C C . ALA A 1 87 ? -1.965 -10.003 7.342 1.00 72.56 87 ALA A C 1
ATOM 703 O O . ALA A 1 87 ? -1.123 -10.715 6.800 1.00 72.56 87 ALA A O 1
ATOM 704 N N . ILE A 1 88 ? -1.745 -8.700 7.568 1.00 70.62 88 ILE A N 1
ATOM 705 C CA . ILE A 1 88 ? -0.498 -8.007 7.181 1.00 70.62 88 ILE A CA 1
ATOM 706 C C . ILE A 1 88 ? 0.696 -8.488 8.012 1.00 70.62 88 ILE A C 1
ATOM 708 O O . ILE A 1 88 ? 1.811 -8.613 7.511 1.00 70.62 88 ILE A O 1
ATOM 712 N N . THR A 1 89 ? 0.476 -8.753 9.296 1.00 67.81 89 THR A N 1
ATOM 713 C CA . THR A 1 89 ? 1.550 -9.086 10.242 1.00 67.81 89 THR A CA 1
ATOM 714 C C . THR A 1 89 ? 1.902 -10.571 10.286 1.00 67.81 89 THR A C 1
ATOM 716 O O . THR A 1 89 ? 2.879 -10.931 10.945 1.00 67.81 89 THR A O 1
ATOM 719 N N . GLY A 1 90 ? 1.133 -11.426 9.599 1.00 61.22 90 GLY A N 1
ATOM 720 C CA . GLY A 1 90 ? 1.271 -12.881 9.688 1.00 61.22 90 GLY A CA 1
ATOM 721 C C . GLY A 1 90 ? 1.029 -13.388 11.110 1.00 61.22 90 GLY A C 1
ATOM 722 O O . GLY A 1 90 ? 1.690 -14.327 11.550 1.00 61.22 90 GLY A O 1
ATOM 723 N N . TRP A 1 91 ? 0.147 -12.713 11.857 1.00 60.12 91 TRP A N 1
ATOM 724 C CA . TRP A 1 91 ? -0.134 -12.986 13.267 1.00 60.12 91 TRP A CA 1
ATOM 725 C C . TRP A 1 91 ? -1.006 -14.243 13.386 1.00 60.12 91 TRP A C 1
ATOM 727 O O . TRP A 1 91 ? -2.195 -14.185 13.682 1.00 60.12 91 TRP A O 1
ATOM 737 N N . ASP A 1 92 ? -0.395 -15.386 13.089 1.00 49.88 92 ASP A N 1
ATOM 738 C CA . ASP A 1 92 ? -0.987 -16.717 13.142 1.00 49.88 92 ASP A CA 1
ATOM 739 C C . ASP A 1 92 ? -1.249 -17.132 14.603 1.00 49.88 92 ASP A C 1
ATOM 741 O O . ASP A 1 92 ? -0.325 -17.209 15.414 1.00 49.88 92 ASP A O 1
ATOM 745 N N . GLU A 1 93 ? -2.540 -17.278 14.919 1.00 47.19 93 GLU A N 1
ATOM 746 C CA . GLU A 1 93 ? -3.275 -18.120 15.889 1.00 47.19 93 GLU A CA 1
ATOM 747 C C . GLU A 1 93 ? -2.713 -18.439 17.305 1.00 47.19 93 GLU A C 1
ATOM 749 O O . GLU A 1 93 ? -3.490 -18.692 18.227 1.00 47.19 93 GLU A O 1
ATOM 754 N N . MET A 1 94 ? -1.410 -18.346 17.583 1.00 39.78 94 MET A N 1
ATOM 755 C CA . MET A 1 94 ? -0.800 -18.741 18.866 1.00 39.78 94 MET A CA 1
ATOM 756 C C . MET A 1 94 ? -0.914 -17.715 20.009 1.00 39.78 94 MET A C 1
ATOM 758 O O . MET A 1 94 ? -0.669 -18.061 21.166 1.00 39.78 94 MET A O 1
ATOM 762 N N . VAL A 1 95 ? -1.307 -16.465 19.743 1.00 43.91 95 VAL A N 1
ATOM 763 C CA . VAL A 1 95 ? -1.414 -15.402 20.776 1.00 43.91 95 VAL A CA 1
ATOM 764 C C . VAL A 1 95 ? -2.864 -15.174 21.236 1.00 43.91 95 VAL A C 1
ATOM 766 O O . VAL A 1 95 ? -3.138 -14.306 22.063 1.00 43.91 95 VAL A O 1
ATOM 769 N N . HIS A 1 96 ? -3.810 -16.013 20.801 1.00 44.12 96 HIS A N 1
ATOM 770 C CA . HIS A 1 96 ? -5.187 -15.981 21.309 1.00 44.12 96 HIS A CA 1
ATOM 771 C C . HIS A 1 96 ? -5.303 -16.287 22.815 1.00 44.12 96 HIS A C 1
ATOM 773 O O . HIS A 1 96 ? -6.343 -16.010 23.413 1.00 44.12 96 HIS A O 1
ATOM 779 N N . HIS A 1 97 ? -4.262 -16.838 23.447 1.00 41.69 97 HIS A N 1
ATOM 780 C CA . HIS A 1 97 ? -4.319 -17.287 24.840 1.00 41.69 97 HIS A CA 1
ATOM 781 C C . HIS A 1 97 ? -3.799 -16.289 25.884 1.00 41.69 97 HIS A C 1
ATOM 783 O O . HIS A 1 97 ? -4.175 -16.410 27.048 1.00 41.69 97 HIS A O 1
ATOM 789 N N . THR A 1 98 ? -2.971 -15.309 25.516 1.00 44.91 98 THR A N 1
ATOM 790 C CA . THR A 1 98 ? -2.258 -14.456 26.495 1.00 44.91 98 THR A CA 1
ATOM 791 C C . THR A 1 98 ? -2.721 -13.004 26.548 1.00 44.91 98 THR A C 1
ATOM 793 O O . THR A 1 98 ? -2.409 -12.310 27.512 1.00 44.91 98 THR A O 1
ATOM 796 N N . TYR A 1 99 ? -3.516 -12.552 25.579 1.00 43.88 99 TYR A N 1
ATOM 797 C CA . TYR A 1 99 ? -4.221 -11.272 25.636 1.00 43.88 99 TYR A CA 1
ATOM 798 C C . TYR A 1 99 ? -5.723 -11.553 25.723 1.00 43.88 99 TYR A C 1
ATOM 800 O O . TYR A 1 99 ? -6.260 -12.289 24.895 1.00 43.88 99 TYR A O 1
ATOM 808 N N . ILE A 1 100 ? -6.426 -10.956 26.692 1.00 44.47 100 ILE A N 1
ATOM 809 C CA . ILE A 1 100 ? -7.901 -10.974 26.773 1.00 44.47 100 ILE A CA 1
ATOM 810 C C . ILE A 1 100 ? -8.474 -10.042 25.684 1.00 44.47 100 ILE A C 1
ATOM 812 O O . ILE A 1 100 ? -9.196 -9.099 25.961 1.00 44.47 100 ILE A O 1
ATOM 816 N N . ASN A 1 101 ? -8.091 -10.300 24.435 1.00 49.09 101 ASN A N 1
ATOM 817 C CA . ASN A 1 101 ? -8.612 -9.729 23.195 1.00 49.09 101 ASN A CA 1
ATOM 818 C C . ASN A 1 101 ? -8.994 -10.869 22.228 1.00 49.09 101 ASN A C 1
ATOM 820 O O . ASN A 1 101 ? -9.043 -10.681 21.016 1.00 49.09 101 ASN A O 1
ATOM 824 N N . ASN A 1 102 ? -9.226 -12.087 22.732 1.00 50.81 102 ASN A N 1
ATOM 825 C CA . ASN A 1 102 ? -9.706 -13.187 21.904 1.00 50.81 102 ASN A CA 1
ATOM 826 C C . ASN A 1 102 ? -11.224 -13.083 21.676 1.00 50.81 102 ASN A C 1
ATOM 828 O O . ASN A 1 102 ? -11.964 -12.551 22.502 1.00 50.81 102 ASN A O 1
ATOM 832 N N . LEU A 1 103 ? -11.697 -13.593 20.535 1.00 49.94 103 LEU A N 1
ATOM 833 C CA . LEU A 1 103 ? -13.116 -13.618 20.158 1.00 49.94 103 LEU A CA 1
ATOM 834 C C . LEU A 1 103 ? -14.043 -14.145 21.274 1.00 49.94 103 LEU A C 1
ATOM 836 O O . LEU A 1 103 ? -15.106 -13.555 21.456 1.00 49.94 103 LEU A O 1
ATOM 840 N N . PRO A 1 104 ? -13.690 -15.193 22.046 1.00 50.44 104 PRO A N 1
ATOM 841 C CA . PRO A 1 104 ? -14.474 -15.613 23.208 1.00 50.44 104 PRO A CA 1
ATOM 842 C C . PRO A 1 104 ? -14.551 -14.549 24.312 1.00 50.44 104 PRO A C 1
ATOM 844 O O . PRO A 1 104 ? -15.641 -14.272 24.802 1.00 50.44 104 PRO A O 1
ATOM 847 N N . GLY A 1 105 ? -13.434 -13.906 24.663 1.00 56.34 105 GLY A N 1
ATOM 848 C CA . GLY A 1 105 ? -13.376 -12.829 25.653 1.00 56.34 105 GLY A CA 1
ATOM 849 C C . GLY A 1 105 ? -14.137 -11.581 25.209 1.00 56.34 105 GLY A C 1
ATOM 850 O O . GLY A 1 105 ? -14.903 -11.018 25.985 1.00 56.34 105 GLY A O 1
ATOM 851 N N . ASN A 1 106 ? -14.029 -11.208 23.933 1.00 54.31 106 ASN A N 1
ATOM 852 C CA . ASN A 1 106 ? -14.786 -10.096 23.354 1.00 54.31 106 ASN A CA 1
ATOM 853 C C . ASN A 1 106 ? -16.290 -10.405 23.278 1.00 54.31 106 ASN A C 1
ATOM 855 O O . ASN A 1 106 ? -17.110 -9.534 23.559 1.00 54.31 106 ASN A O 1
ATOM 859 N N . LYS A 1 107 ? -16.670 -11.652 22.962 1.00 53.91 107 LYS A N 1
ATOM 860 C CA . LYS A 1 107 ? -18.068 -12.117 23.019 1.00 53.91 107 LYS A CA 1
ATOM 861 C C . LYS A 1 107 ? -18.613 -12.112 24.444 1.00 53.91 107 LYS A C 1
ATOM 863 O O . LYS A 1 107 ? -19.778 -11.776 24.633 1.00 53.91 107 LYS A O 1
ATOM 868 N N . GLU A 1 108 ? -17.791 -12.455 25.429 1.00 57.75 108 GLU A N 1
ATOM 869 C CA . GLU A 1 108 ? -18.174 -12.428 26.839 1.00 57.75 108 GLU A CA 1
ATOM 870 C C . GLU A 1 108 ? -18.366 -10.992 27.342 1.00 57.75 108 GLU A C 1
ATOM 872 O O . GLU A 1 108 ? -19.376 -10.680 27.969 1.00 57.75 108 GLU A O 1
ATOM 877 N N . VAL A 1 109 ? -17.457 -10.077 26.995 1.00 54.97 109 VAL A N 1
ATOM 878 C CA . VAL A 1 109 ? -17.609 -8.646 27.300 1.00 54.97 109 VAL A CA 1
ATOM 879 C C . VAL A 1 109 ? -18.856 -8.073 26.621 1.00 54.97 109 VAL A C 1
ATOM 881 O O . VAL A 1 109 ? -19.652 -7.409 27.283 1.00 54.97 109 VAL A O 1
ATOM 884 N N . ALA A 1 110 ? -19.083 -8.385 25.342 1.00 53.00 110 ALA A N 1
ATOM 885 C CA . ALA A 1 110 ? -20.284 -7.966 24.623 1.00 53.00 110 ALA A CA 1
ATOM 886 C C . ALA A 1 110 ? -21.564 -8.512 25.279 1.00 53.00 110 ALA A C 1
ATOM 888 O O . ALA A 1 110 ? -22.494 -7.746 25.512 1.00 53.00 110 ALA A O 1
ATOM 889 N N . ARG A 1 111 ? -21.591 -9.797 25.667 1.00 52.91 111 ARG A N 1
ATOM 890 C CA . ARG A 1 111 ? -22.720 -10.401 26.398 1.00 52.91 111 ARG A CA 1
ATOM 891 C C . ARG A 1 111 ? -23.006 -9.712 27.724 1.00 52.91 111 ARG A C 1
ATOM 893 O O . ARG A 1 111 ? -24.169 -9.509 28.062 1.00 52.91 111 ARG A O 1
ATOM 900 N N . ARG A 1 112 ? -21.965 -9.361 28.479 1.00 56.59 112 ARG A N 1
ATOM 901 C CA . ARG A 1 112 ? -22.109 -8.680 29.773 1.00 56.59 112 ARG A CA 1
ATOM 902 C C . ARG A 1 112 ? -22.673 -7.270 29.614 1.00 56.59 112 AR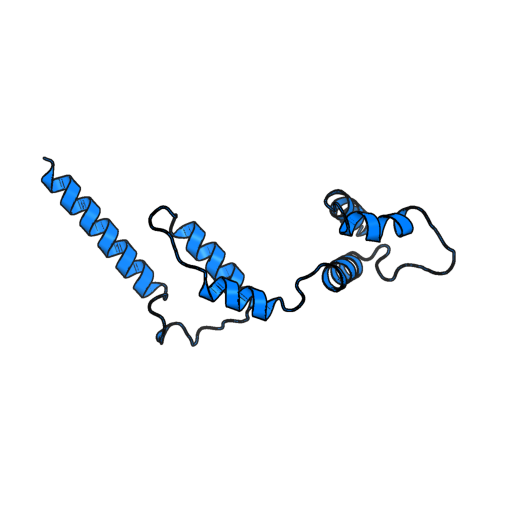G A C 1
ATOM 904 O O . ARG A 1 112 ? -23.498 -6.863 30.427 1.00 56.59 112 ARG A O 1
ATOM 911 N N . ILE A 1 113 ? -22.265 -6.552 28.569 1.00 49.53 113 ILE A N 1
ATOM 912 C CA . ILE A 1 113 ? -22.810 -5.229 28.235 1.00 49.53 113 ILE A CA 1
ATOM 913 C C . ILE A 1 113 ? -24.288 -5.343 27.831 1.00 49.53 113 ILE A C 1
ATOM 915 O O . ILE A 1 113 ? -25.111 -4.584 28.339 1.00 49.53 113 ILE A O 1
ATOM 919 N N . ASP A 1 114 ? -24.633 -6.321 26.990 1.00 48.94 114 ASP A N 1
ATOM 920 C CA . ASP A 1 114 ? -26.008 -6.560 26.533 1.00 48.94 114 ASP A CA 1
ATOM 921 C C . ASP A 1 114 ? -26.940 -6.921 27.703 1.00 48.94 114 ASP A C 1
ATOM 923 O O . ASP A 1 114 ? -28.014 -6.343 27.861 1.00 48.94 114 ASP A O 1
ATOM 927 N N . ALA A 1 115 ? -26.505 -7.822 28.591 1.00 53.06 115 ALA A N 1
ATOM 928 C CA . ALA A 1 115 ? -27.266 -8.206 29.780 1.00 53.06 115 ALA A CA 1
ATOM 929 C C . ALA A 1 115 ? -27.510 -7.018 30.727 1.00 53.06 115 ALA A C 1
ATOM 931 O O . ALA A 1 115 ? -28.614 -6.858 31.249 1.00 53.06 115 ALA A O 1
ATOM 932 N N . TRP A 1 116 ? -26.502 -6.161 30.918 1.00 59.84 116 TRP A N 1
ATOM 933 C CA . TRP A 1 116 ? -26.625 -4.961 31.747 1.00 59.84 116 TRP A CA 1
ATOM 934 C C . TRP A 1 116 ? -27.586 -3.929 31.144 1.00 59.84 116 TRP A C 1
ATOM 936 O O . TRP A 1 116 ? -28.375 -3.319 31.866 1.00 59.84 116 TRP A O 1
ATOM 946 N N . TYR A 1 117 ? -27.564 -3.764 29.818 1.00 46.38 117 TYR A N 1
ATOM 947 C CA . TYR A 1 117 ? -28.495 -2.893 29.104 1.00 46.38 117 TYR A CA 1
ATOM 948 C C . TYR A 1 117 ? -29.952 -3.330 29.316 1.00 46.38 117 TYR A C 1
ATOM 950 O O . TYR A 1 117 ? -30.791 -2.508 29.686 1.00 46.38 117 TYR A O 1
ATOM 958 N N . TRP A 1 118 ? -30.241 -4.628 29.170 1.00 53.53 118 TRP A N 1
ATOM 959 C CA . TRP A 1 118 ? -31.592 -5.165 29.363 1.00 53.53 118 TRP A CA 1
ATOM 960 C C . TRP A 1 118 ? -32.066 -5.120 30.819 1.00 53.53 118 TRP A C 1
ATOM 962 O O . TRP A 1 118 ? -33.238 -4.842 31.060 1.00 53.53 118 TRP A O 1
ATOM 972 N N . GLN A 1 119 ? -31.178 -5.322 31.798 1.00 58.00 119 GLN A N 1
ATOM 973 C CA . GLN A 1 119 ? -31.529 -5.145 33.214 1.00 58.00 119 GLN A CA 1
ATOM 974 C C . GLN A 1 119 ? -31.930 -3.701 33.530 1.00 58.00 119 GLN A C 1
ATOM 976 O O . GLN A 1 119 ? -32.966 -3.468 34.146 1.00 58.00 119 GLN A O 1
ATOM 981 N N . ARG A 1 120 ? -31.160 -2.725 33.043 1.00 47.22 120 ARG A N 1
ATOM 982 C CA . ARG A 1 120 ? -31.428 -1.302 33.280 1.00 47.22 120 ARG A CA 1
ATOM 983 C C . ARG A 1 120 ? -32.704 -0.802 32.598 1.00 47.22 120 ARG A C 1
ATOM 985 O O . ARG A 1 120 ? -33.269 0.201 33.023 1.00 47.22 120 ARG A O 1
ATOM 992 N N . GLU A 1 121 ? -33.136 -1.451 31.523 1.00 49.38 121 GLU A N 1
ATOM 993 C CA . GLU A 1 121 ? -34.384 -1.107 30.837 1.00 49.38 121 GLU A CA 1
ATOM 994 C C . GLU A 1 121 ? -35.619 -1.650 31.571 1.00 49.38 121 GLU A C 1
ATOM 996 O O . GLU A 1 121 ? -36.653 -0.988 31.603 1.00 49.38 121 GLU A O 1
ATOM 1001 N N . LEU A 1 122 ? -35.490 -2.800 32.240 1.00 63.16 122 LEU A N 1
ATOM 1002 C CA . LEU A 1 122 ? -36.539 -3.363 33.098 1.00 63.16 122 LEU A CA 1
ATOM 1003 C C . LEU A 1 122 ? -36.735 -2.565 34.397 1.00 63.16 122 LEU A C 1
ATOM 1005 O O . LEU A 1 122 ? -37.844 -2.506 34.908 1.00 63.16 122 LEU A O 1
ATOM 1009 N N . GLU A 1 123 ? -35.685 -1.919 34.909 1.00 66.19 123 GLU A N 1
ATOM 1010 C CA . GLU A 1 123 ? -35.738 -1.074 36.117 1.00 66.19 123 GLU A CA 1
ATOM 1011 C C . GLU A 1 123 ? -36.439 0.283 35.908 1.00 66.19 123 GLU A C 1
ATOM 1013 O O . GLU A 1 123 ? -36.672 1.013 36.870 1.00 66.19 123 GLU A O 1
ATOM 1018 N N . LYS A 1 124 ? -36.745 0.654 34.659 1.00 58.56 124 LYS A N 1
ATOM 1019 C CA . LYS A 1 124 ? -37.423 1.916 34.316 1.00 58.56 124 LYS A CA 1
ATOM 1020 C C . LYS A 1 124 ? -38.937 1.769 34.105 1.00 58.56 124 LYS A C 1
ATOM 1022 O O . LYS A 1 124 ? -39.572 2.766 33.756 1.00 58.56 124 LYS A O 1
ATOM 1027 N N . GLN A 1 125 ? -39.490 0.566 34.265 1.00 47.38 125 GLN A N 1
ATOM 1028 C CA . GLN A 1 125 ? -40.936 0.296 34.239 1.00 47.38 125 GLN A CA 1
ATOM 1029 C C . GLN A 1 125 ? -41.505 0.248 35.655 1.00 47.38 125 GLN A C 1
ATOM 1031 O O . GLN A 1 125 ? -42.652 0.716 35.819 1.00 47.38 125 GLN A O 1
#